Protein AF-A0A366B2A0-F1 (afdb_monomer)

Nearest PDB structures (foldseek):
  4jcl-assembly1_A  TM=4.562E-01  e=1.243E-02  Paenibacillus macerans
  4cgt-assembly1_A  TM=4.792E-01  e=1.548E-02  Niallia circulans
  4v4d-assembly1_B  TM=4.854E-01  e=1.001E-01  Pelobacter acidigallici
  8cka-assembly1_A  TM=5.494E-01  e=1.004E+00  Deinococcus radiodurans R1 = ATCC 13939 = DSM 20539
  2ahn-assembly1_A  TM=4.507E-01  e=2.417E+00  Prunus avium

Solvent-accessible surface area (backbone atoms only — not comparable to full-atom values): 5346 Å² total; per-residue (Å²): 106,71,67,60,54,51,54,50,53,55,54,21,23,34,28,40,39,34,39,29,31,59,36,97,46,53,35,32,60,32,37,36,41,48,58,60,28,51,78,46,69,68,37,47,57,71,34,71,50,77,47,71,30,39,39,86,41,81,31,38,34,35,37,38,30,25,52,86,82,41,80,47,75,50,82,76,38,86,74,43,44,64,61,62,34,45,80,49,76,41,38,44,91,46,84,64,86,90,125

Radius of gyration: 14.43 Å; Cα contacts (8 Å, |Δi|>4): 232; chains: 1; bounding box: 47×21×32 Å

Organism: NCBI:txid249351

Secondary structure (DSSP, 8-state):
-HHHHHHHHHHHTEEEEEEEE-SSS-EEEEEEESTT-EEEEEE-TT-EEEEEEE--SSEEEEEEEEETTEEEEEEEEEEE-TT---EEEEEETS-----

Mean predicted aligned error: 3.96 Å

Sequence (99 aa):
MLFYCWVTVILLNTMRINFINSTQTTLTNIKISGCGGGHIDKLESGESETVWVDITGDCSINIDYLSNGQRKEEGVAGYVTSTMGKKMKHNIGGKNEEK

Foldseek 3Di:
DVVVVVVLQQQLQKAKEKEFACDQFKKAFKWKDKAQTDTDGIDHHGGIDIDIGGAPAWIWIKIWIAGVNDIDIDGDGDIDGRSNHDYYYDHVVDDDDPD

Structure (mmCIF, N/CA/C/O backbone):
data_AF-A0A366B2A0-F1
#
_entry.id   AF-A0A366B2A0-F1
#
loop_
_atom_site.group_PDB
_atom_site.id
_atom_site.type_symbol
_atom_site.label_atom_id
_atom_site.label_alt_id
_atom_site.label_comp_id
_atom_site.label_asym_id
_atom_site.label_entity_id
_atom_site.label_seq_id
_atom_site.pdbx_PDB_ins_code
_atom_site.Cartn_x
_atom_site.Cartn_y
_atom_site.Cartn_z
_atom_site.occupancy
_atom_site.B_iso_or_equiv
_atom_site.auth_seq_id
_atom_site.auth_comp_id
_atom_site.auth_asym_id
_atom_site.auth_atom_id
_atom_site.pdbx_PDB_model_num
ATOM 1 N N . MET A 1 1 ? 28.813 -7.649 -14.425 1.00 74.62 1 MET A N 1
ATOM 2 C CA . MET A 1 1 ? 28.441 -6.235 -14.192 1.00 74.62 1 MET A CA 1
ATOM 3 C C . MET A 1 1 ? 27.077 -5.894 -14.790 1.00 74.62 1 MET A C 1
ATOM 5 O O . MET A 1 1 ? 26.222 -5.474 -14.034 1.00 74.62 1 MET A O 1
ATOM 9 N N . LEU A 1 2 ? 26.817 -6.168 -16.077 1.00 84.69 2 LEU A N 1
ATOM 10 C CA . LEU A 1 2 ? 25.519 -5.876 -16.723 1.00 84.69 2 LEU A CA 1
ATOM 11 C C . LEU A 1 2 ? 24.305 -6.528 -16.034 1.00 84.69 2 LEU A C 1
ATOM 13 O O . LEU A 1 2 ? 23.311 -5.855 -15.796 1.00 84.69 2 LEU A O 1
ATOM 17 N N . PHE A 1 3 ? 24.411 -7.801 -15.635 1.00 88.56 3 PHE A N 1
ATOM 18 C CA . PHE A 1 3 ? 23.346 -8.484 -14.887 1.00 88.56 3 PHE A CA 1
ATOM 19 C C . PHE A 1 3 ? 23.081 -7.839 -13.519 1.00 88.56 3 PHE A C 1
ATOM 21 O O . PHE A 1 3 ? 21.938 -7.602 -13.153 1.00 88.56 3 PHE A O 1
ATOM 28 N N . TYR A 1 4 ? 24.148 -7.492 -12.793 1.00 88.56 4 TYR A N 1
ATOM 29 C CA . TYR A 1 4 ? 24.045 -6.793 -11.512 1.00 88.56 4 TYR A CA 1
ATOM 30 C C . TYR A 1 4 ? 23.350 -5.435 -11.677 1.00 88.56 4 TYR A C 1
ATOM 32 O O . TYR A 1 4 ? 22.398 -5.154 -10.958 1.00 88.56 4 TYR A O 1
ATOM 40 N N . CYS A 1 5 ? 23.767 -4.644 -12.674 1.00 88.75 5 CYS A N 1
ATOM 41 C CA . CYS A 1 5 ? 23.150 -3.357 -12.990 1.00 88.75 5 CYS A CA 1
ATOM 42 C C . CYS A 1 5 ? 21.661 -3.505 -13.335 1.00 88.75 5 CYS A C 1
ATOM 44 O O . CYS A 1 5 ? 20.839 -2.720 -12.868 1.00 88.75 5 CYS A O 1
ATOM 46 N N . TRP A 1 6 ? 21.294 -4.534 -14.101 1.00 89.94 6 TRP A N 1
ATOM 47 C CA . TRP A 1 6 ? 19.898 -4.784 -14.448 1.00 89.94 6 TRP A CA 1
ATOM 48 C C . TRP A 1 6 ? 19.052 -5.140 -13.219 1.00 89.94 6 TRP A C 1
ATOM 50 O O . TRP A 1 6 ? 18.006 -4.530 -13.001 1.00 89.94 6 TRP A O 1
ATOM 60 N N . VAL A 1 7 ? 19.534 -6.046 -12.364 1.00 89.38 7 VAL A N 1
ATOM 61 C CA . VAL A 1 7 ? 18.844 -6.408 -11.115 1.00 89.38 7 VAL A CA 1
ATOM 62 C C . VAL A 1 7 ? 18.688 -5.194 -10.200 1.00 89.38 7 VAL A C 1
ATOM 64 O O . VAL A 1 7 ? 17.616 -4.990 -9.635 1.00 89.38 7 VAL A O 1
ATOM 67 N N . THR A 1 8 ? 19.712 -4.342 -10.086 1.00 89.56 8 THR A N 1
ATOM 68 C CA . THR A 1 8 ? 19.595 -3.110 -9.294 1.00 89.56 8 THR A CA 1
ATOM 69 C 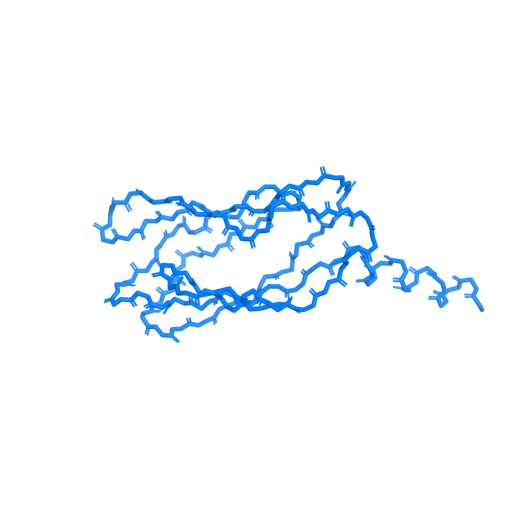C . THR A 1 8 ? 18.556 -2.149 -9.858 1.00 89.56 8 THR A C 1
ATOM 71 O O . THR A 1 8 ? 17.809 -1.574 -9.079 1.00 89.56 8 THR A O 1
ATOM 74 N N . VAL A 1 9 ? 18.446 -2.006 -11.182 1.00 89.44 9 VAL A N 1
ATOM 75 C CA . VAL A 1 9 ? 17.414 -1.152 -11.794 1.00 89.44 9 VAL A CA 1
ATOM 76 C C . VAL A 1 9 ? 16.012 -1.674 -11.480 1.00 89.44 9 VAL A C 1
ATOM 78 O O . VAL A 1 9 ? 15.140 -0.877 -11.151 1.00 89.44 9 VAL A O 1
ATOM 81 N N . ILE A 1 10 ? 15.801 -2.995 -11.510 1.00 88.31 10 ILE A N 1
ATOM 82 C CA . ILE A 1 10 ? 14.516 -3.597 -11.122 1.00 88.31 10 ILE A CA 1
ATOM 83 C C . ILE A 1 10 ? 14.199 -3.261 -9.660 1.00 88.31 10 ILE A C 1
ATOM 85 O O . ILE A 1 10 ? 13.135 -2.727 -9.373 1.00 88.31 10 ILE A O 1
ATOM 89 N N . LEU A 1 11 ? 15.143 -3.488 -8.741 1.00 89.62 11 LEU A N 1
ATOM 90 C CA . LEU A 1 11 ? 14.938 -3.207 -7.315 1.00 89.62 11 LEU A CA 1
ATOM 91 C C . LEU A 1 11 ? 14.672 -1.723 -7.027 1.00 89.62 11 LEU A C 1
ATOM 93 O O . LEU A 1 11 ? 13.857 -1.403 -6.167 1.00 89.62 11 LEU A O 1
ATOM 97 N N . LEU A 1 12 ? 15.353 -0.821 -7.735 1.00 92.25 12 LEU A N 1
ATOM 98 C CA . LEU A 1 12 ? 15.186 0.625 -7.584 1.00 92.25 12 LEU A CA 1
ATOM 99 C C . LEU A 1 12 ? 13.869 1.134 -8.188 1.00 92.25 12 LEU A C 1
ATOM 101 O O . LEU A 1 12 ? 13.426 2.220 -7.828 1.00 92.25 12 LEU A O 1
ATOM 105 N N . ASN A 1 13 ? 13.223 0.371 -9.068 1.00 94.06 13 ASN A N 1
ATOM 106 C CA . ASN A 1 13 ? 11.921 0.707 -9.645 1.00 94.06 13 ASN A CA 1
ATOM 107 C C . ASN A 1 13 ? 10.751 0.005 -8.947 1.00 94.06 13 ASN A C 1
ATOM 109 O O . ASN A 1 13 ? 9.633 0.071 -9.444 1.00 94.06 13 ASN A O 1
ATOM 113 N N . THR A 1 14 ? 10.964 -0.618 -7.786 1.00 93.38 14 THR A N 1
ATOM 114 C CA . THR A 1 14 ? 9.879 -1.215 -7.000 1.00 93.38 14 THR A CA 1
ATOM 115 C C . THR A 1 14 ? 9.874 -0.641 -5.586 1.00 93.38 14 THR A C 1
ATOM 117 O O . THR A 1 14 ? 10.875 -0.645 -4.867 1.00 93.38 14 THR A O 1
ATOM 120 N N . MET A 1 15 ? 8.719 -0.145 -5.156 1.00 94.19 15 MET A N 1
ATOM 121 C CA . MET A 1 15 ? 8.479 0.345 -3.806 1.00 94.19 15 MET A CA 1
ATOM 122 C C . MET A 1 15 ? 7.806 -0.744 -2.970 1.00 94.19 15 MET A C 1
ATOM 124 O O . MET A 1 15 ? 6.892 -1.416 -3.433 1.00 94.19 15 MET A O 1
ATOM 128 N N . ARG A 1 16 ? 8.239 -0.921 -1.720 1.00 95.25 16 ARG A N 1
ATOM 129 C CA . ARG A 1 16 ? 7.636 -1.879 -0.785 1.00 95.25 16 ARG A CA 1
ATOM 130 C C . ARG A 1 16 ? 6.985 -1.130 0.365 1.00 95.25 16 ARG A C 1
ATOM 132 O O . ARG A 1 16 ? 7.688 -0.618 1.242 1.00 95.25 16 ARG A O 1
ATOM 139 N N . ILE A 1 17 ? 5.662 -1.095 0.376 1.00 96.19 17 ILE A N 1
ATOM 140 C CA . ILE A 1 17 ? 4.871 -0.319 1.328 1.00 96.19 17 ILE A CA 1
ATOM 141 C C . ILE A 1 17 ? 4.196 -1.282 2.297 1.00 96.19 17 ILE A C 1
ATOM 143 O O . ILE A 1 17 ? 3.445 -2.157 1.880 1.00 96.19 17 ILE A O 1
ATOM 147 N N . ASN A 1 18 ? 4.478 -1.134 3.589 1.00 97.50 18 ASN A N 1
ATOM 148 C CA . ASN A 1 18 ? 3.759 -1.845 4.640 1.00 97.50 18 ASN A CA 1
ATOM 149 C C . ASN A 1 18 ? 2.629 -0.962 5.168 1.00 97.50 18 ASN A C 1
ATOM 151 O O . ASN A 1 18 ? 2.883 -0.027 5.935 1.00 97.50 18 ASN A O 1
ATOM 155 N N . PHE A 1 19 ? 1.411 -1.261 4.742 1.00 97.62 19 PHE A N 1
ATOM 156 C CA . PHE A 1 19 ? 0.196 -0.597 5.183 1.00 97.62 19 PHE A CA 1
ATOM 157 C C . PHE A 1 19 ? -0.221 -1.148 6.537 1.00 97.62 19 PHE A C 1
ATOM 159 O O . PHE A 1 19 ? -0.297 -2.358 6.704 1.00 97.62 19 PHE A O 1
ATOM 166 N N . ILE A 1 20 ? -0.468 -0.274 7.506 1.00 97.81 20 ILE A N 1
ATOM 167 C CA . ILE A 1 20 ? -0.876 -0.631 8.865 1.00 97.81 20 ILE A CA 1
ATOM 168 C C . ILE A 1 20 ? -2.213 0.044 9.124 1.00 97.81 20 ILE A C 1
ATOM 170 O O . ILE A 1 20 ? -2.309 1.271 9.050 1.00 97.81 20 ILE A O 1
ATOM 174 N N . ASN A 1 21 ? -3.244 -0.725 9.454 1.00 97.75 21 ASN A N 1
ATOM 175 C CA . ASN A 1 21 ? -4.519 -0.145 9.846 1.00 97.75 21 ASN A CA 1
ATOM 176 C C . ASN A 1 21 ? -4.408 0.438 11.258 1.00 97.75 21 ASN A C 1
ATOM 178 O O . ASN A 1 21 ? -4.478 -0.281 12.252 1.00 97.75 21 ASN A O 1
ATOM 182 N N . SER A 1 22 ? -4.238 1.757 11.337 1.00 96.62 22 SER A N 1
ATOM 183 C CA . SER A 1 22 ? -4.143 2.487 12.607 1.00 96.62 22 SER A CA 1
ATOM 184 C C . SER A 1 22 ? -5.500 2.982 13.111 1.00 96.62 22 SER A C 1
ATOM 186 O O . SER A 1 22 ? -5.575 3.680 14.122 1.00 96.62 22 SER A O 1
ATOM 188 N N . THR A 1 23 ? -6.583 2.641 12.411 1.00 95.25 23 THR A N 1
ATOM 189 C CA . THR A 1 23 ? -7.947 2.958 12.831 1.00 95.25 23 THR A CA 1
ATOM 190 C C . THR A 1 23 ? -8.475 1.896 13.793 1.00 95.25 23 THR A C 1
ATOM 192 O O . THR A 1 23 ? -7.988 0.772 13.821 1.00 95.25 23 THR A O 1
ATOM 195 N N . GLN A 1 24 ? -9.529 2.225 14.541 1.00 95.12 24 GLN A N 1
ATOM 196 C CA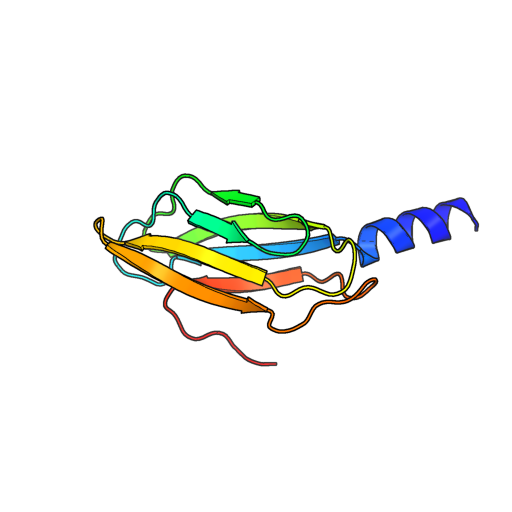 . GLN A 1 24 ? -10.238 1.262 15.399 1.00 95.12 24 GLN A CA 1
ATOM 197 C C . GLN A 1 24 ? -11.283 0.429 14.630 1.00 95.12 24 GLN A C 1
ATOM 199 O O . GLN A 1 24 ? -12.135 -0.217 15.234 1.00 95.12 24 GLN A O 1
ATOM 204 N N . THR A 1 25 ? -11.280 0.488 13.295 1.00 95.44 25 THR A N 1
ATOM 205 C CA . THR A 1 25 ? -12.303 -0.127 12.437 1.00 95.44 25 THR A CA 1
ATOM 206 C C . THR A 1 25 ? -11.666 -1.089 11.455 1.00 95.44 25 THR A C 1
ATOM 208 O O . THR A 1 25 ? -10.541 -0.866 11.015 1.00 95.44 25 THR A O 1
ATOM 211 N N . THR A 1 26 ? -12.389 -2.131 11.056 1.00 97.19 26 THR A N 1
ATOM 212 C CA . THR A 1 26 ? -11.966 -2.956 9.925 1.00 97.19 26 THR A CA 1
ATOM 213 C C . THR A 1 26 ? -12.042 -2.139 8.641 1.00 97.19 26 THR A C 1
ATOM 215 O O . THR A 1 26 ? -13.083 -1.555 8.322 1.00 97.19 26 THR A O 1
ATOM 218 N N . LEU A 1 27 ? -10.938 -2.121 7.903 1.00 98.19 27 LEU A N 1
ATOM 219 C CA . LEU A 1 27 ? -10.866 -1.535 6.577 1.00 98.19 27 LEU A CA 1
ATOM 220 C C . LEU A 1 27 ? -11.098 -2.628 5.541 1.00 98.19 27 LEU A C 1
ATOM 222 O O . LEU A 1 27 ? -10.617 -3.749 5.697 1.00 98.19 27 LEU A O 1
ATOM 226 N N . THR A 1 28 ? -11.850 -2.312 4.494 1.00 98.12 28 THR A N 1
ATOM 227 C CA . THR A 1 28 ? -12.139 -3.246 3.398 1.00 98.12 28 THR A CA 1
ATOM 228 C C . THR A 1 28 ? -12.008 -2.558 2.053 1.00 98.12 28 THR A C 1
ATOM 230 O O . THR A 1 28 ? -12.120 -1.331 1.966 1.00 98.12 28 THR A O 1
ATOM 233 N N . ASN A 1 29 ? -11.799 -3.360 1.010 1.00 97.25 29 ASN A N 1
ATOM 234 C CA . ASN A 1 29 ? -11.698 -2.912 -0.374 1.00 97.25 29 ASN A CA 1
ATOM 235 C C . ASN A 1 29 ? -10.682 -1.765 -0.535 1.00 97.25 29 ASN A C 1
ATOM 237 O O . ASN A 1 29 ? -11.007 -0.695 -1.051 1.00 97.25 29 ASN A O 1
ATOM 241 N N . ILE A 1 30 ? -9.468 -1.967 -0.020 1.00 98.12 30 ILE A N 1
ATOM 242 C CA . ILE A 1 30 ? -8.415 -0.954 -0.044 1.00 98.12 30 ILE A CA 1
ATOM 243 C C . ILE A 1 30 ? -7.769 -1.013 -1.423 1.00 98.12 30 ILE A C 1
ATOM 245 O O . ILE A 1 30 ? -7.061 -1.958 -1.777 1.00 98.12 30 ILE A O 1
ATOM 249 N N . LYS A 1 31 ? -8.058 -0.015 -2.245 1.00 97.75 31 LYS A N 1
ATOM 250 C CA . LYS A 1 31 ? -7.525 0.116 -3.592 1.00 97.75 31 LYS A CA 1
ATOM 251 C C . LYS A 1 31 ? -6.357 1.083 -3.570 1.00 97.75 31 LYS A C 1
ATOM 253 O O . LYS A 1 31 ? -6.521 2.242 -3.208 1.00 97.75 31 LYS A O 1
ATOM 258 N N . ILE A 1 32 ? -5.201 0.608 -4.010 1.00 97.00 32 ILE A N 1
ATOM 259 C CA . ILE A 1 32 ? -4.007 1.427 -4.189 1.00 97.00 32 ILE A CA 1
ATOM 260 C C . ILE A 1 32 ? -4.024 1.933 -5.627 1.00 97.00 32 ILE A C 1
ATOM 262 O O . ILE A 1 32 ? -4.126 1.150 -6.577 1.00 97.00 32 ILE A O 1
ATOM 266 N N . SER A 1 33 ? -3.973 3.249 -5.788 1.00 94.69 33 SER A N 1
ATOM 267 C CA . SER A 1 33 ? -4.002 3.921 -7.081 1.00 94.69 33 SER A CA 1
ATOM 268 C C . SER A 1 33 ? -2.734 4.738 -7.303 1.00 94.69 33 SER A C 1
ATOM 270 O O . SER A 1 33 ? -2.107 5.225 -6.360 1.00 94.69 33 SER A O 1
ATOM 272 N N . GLY A 1 34 ? -2.364 4.870 -8.577 1.00 89.44 34 GLY A N 1
ATOM 273 C CA . GLY A 1 34 ? -1.110 5.485 -8.985 1.00 89.44 34 GLY A CA 1
ATOM 274 C C . GLY A 1 34 ? 0.071 4.510 -8.966 1.00 89.44 34 GLY A C 1
ATOM 275 O O . GLY A 1 34 ? 0.074 3.502 -8.254 1.00 89.44 34 GLY A O 1
ATOM 276 N N . CYS A 1 35 ? 1.052 4.784 -9.831 1.00 89.75 35 CYS A N 1
ATOM 277 C CA . CYS A 1 35 ? 2.129 3.851 -10.166 1.00 89.75 35 CYS A CA 1
ATOM 278 C C . CYS A 1 35 ? 1.553 2.463 -10.558 1.00 89.75 35 CYS A C 1
ATOM 280 O O . CYS A 1 35 ? 0.508 2.400 -11.209 1.00 89.75 35 CYS A O 1
ATOM 282 N N . GLY A 1 36 ? 2.187 1.354 -10.164 1.00 87.19 36 GLY A N 1
ATOM 283 C CA . GLY A 1 36 ? 1.701 -0.013 -10.408 1.00 87.19 36 GLY A CA 1
ATOM 284 C C . GLY A 1 36 ? 0.389 -0.394 -9.700 1.00 87.19 36 GLY A C 1
ATOM 285 O O . GLY A 1 36 ? -0.169 -1.449 -9.996 1.00 87.19 36 GLY A O 1
ATOM 286 N N . GLY A 1 37 ? -0.132 0.454 -8.804 1.00 90.00 37 GLY A N 1
ATOM 287 C CA . GLY A 1 37 ? -1.373 0.207 -8.069 1.00 90.00 37 GLY A CA 1
ATOM 288 C C . GLY A 1 37 ? -1.304 -1.006 -7.134 1.00 90.00 37 GLY A C 1
ATOM 289 O O . GLY A 1 37 ? -0.235 -1.409 -6.680 1.00 90.00 37 GLY A O 1
ATOM 290 N N . GLY A 1 38 ? -2.469 -1.566 -6.808 1.00 93.56 38 GLY A N 1
ATOM 291 C CA . GLY A 1 38 ? -2.590 -2.753 -5.963 1.00 93.56 38 GLY A CA 1
ATOM 292 C C . GLY A 1 38 ? -3.943 -2.845 -5.266 1.00 93.56 38 GLY A C 1
ATOM 293 O O . GLY A 1 38 ? -4.775 -1.936 -5.351 1.00 93.56 38 GLY A O 1
ATOM 294 N N . HIS A 1 39 ? -4.163 -3.952 -4.564 1.00 96.50 39 HIS A N 1
ATOM 295 C CA . HIS A 1 39 ? -5.385 -4.178 -3.807 1.00 96.50 39 HIS A CA 1
ATOM 296 C C . HIS A 1 39 ? -5.107 -4.948 -2.520 1.00 96.50 39 HIS A C 1
ATOM 298 O O . HIS A 1 39 ? -4.301 -5.874 -2.532 1.00 96.50 39 HIS A O 1
ATOM 304 N N . ILE A 1 40 ? -5.794 -4.563 -1.445 1.00 97.44 40 ILE A N 1
ATOM 305 C CA . ILE A 1 40 ? -5.878 -5.311 -0.192 1.00 97.44 40 ILE A CA 1
ATOM 306 C C . ILE A 1 40 ? -7.364 -5.488 0.139 1.00 97.44 40 ILE A C 1
ATOM 308 O O . ILE A 1 40 ? -8.103 -4.505 0.263 1.00 97.44 40 ILE A O 1
ATOM 312 N N . ASP A 1 41 ? -7.803 -6.736 0.295 1.00 97.31 41 ASP A N 1
ATOM 313 C CA . ASP A 1 41 ? -9.221 -7.056 0.494 1.00 97.31 41 ASP A CA 1
ATOM 314 C C . ASP A 1 41 ? -9.740 -6.533 1.841 1.00 97.31 41 ASP A C 1
ATOM 316 O O . ASP A 1 41 ? -10.819 -5.931 1.923 1.00 97.31 41 ASP A O 1
ATOM 320 N N . LYS A 1 42 ? -8.974 -6.768 2.911 1.00 97.25 42 LYS A N 1
ATOM 321 C CA . LYS A 1 42 ? -9.366 -6.478 4.292 1.00 97.25 42 LYS A CA 1
ATOM 322 C C . LYS A 1 42 ? -8.140 -6.282 5.180 1.00 97.25 42 LYS A C 1
ATOM 324 O O . LYS A 1 42 ? -7.165 -7.006 5.054 1.00 97.25 42 LYS A O 1
ATOM 329 N N . LEU A 1 43 ? -8.248 -5.354 6.124 1.00 97.62 43 LEU A N 1
ATOM 330 C CA . LEU A 1 43 ? -7.283 -5.134 7.200 1.00 97.62 43 LEU A CA 1
ATOM 331 C C . LEU A 1 43 ? -8.037 -4.898 8.516 1.00 97.62 43 LEU A C 1
ATOM 333 O O . LEU A 1 43 ? -8.808 -3.938 8.632 1.00 97.62 43 LEU A O 1
ATOM 337 N N . GLU A 1 44 ? -7.845 -5.749 9.523 1.00 97.69 44 GLU A N 1
ATOM 338 C CA . GLU A 1 44 ? -8.394 -5.523 10.865 1.00 97.69 44 GLU A CA 1
ATOM 339 C C . GLU A 1 44 ? -7.615 -4.445 11.626 1.00 97.69 44 GLU A C 1
ATOM 341 O O . GLU A 1 44 ? -6.547 -4.000 11.209 1.00 97.69 44 GLU A O 1
ATOM 346 N N . SER A 1 45 ? -8.192 -3.951 12.722 1.00 97.00 45 SER A N 1
ATOM 347 C CA . SER A 1 45 ? -7.572 -2.907 13.545 1.00 97.00 45 SER A CA 1
ATOM 348 C C . SER A 1 45 ? -6.212 -3.380 14.069 1.00 97.00 45 SER A C 1
ATOM 350 O O . SER A 1 45 ? -6.142 -4.368 14.794 1.00 97.00 45 SER A O 1
ATOM 352 N N . GLY A 1 46 ? -5.141 -2.653 13.744 1.00 96.19 46 GLY A N 1
ATOM 353 C CA . GLY A 1 46 ? -3.766 -2.985 14.127 1.00 96.19 46 GLY A CA 1
ATOM 354 C C . GLY A 1 46 ? -3.059 -3.994 13.217 1.00 96.19 46 GLY A C 1
ATOM 355 O O . GLY A 1 46 ? -1.855 -4.200 13.380 1.00 96.19 46 GLY A O 1
ATOM 356 N N . GLU A 1 47 ? -3.755 -4.599 12.252 1.00 97.88 47 GLU A N 1
ATOM 357 C CA . GLU A 1 47 ? -3.121 -5.472 11.265 1.00 97.88 47 GLU A CA 1
ATOM 358 C C . GLU A 1 47 ? -2.308 -4.674 10.244 1.00 97.88 47 GLU A C 1
ATOM 360 O O . GLU A 1 47 ? -2.479 -3.461 10.065 1.00 97.88 47 GLU A O 1
ATOM 365 N N . SER A 1 48 ? -1.403 -5.375 9.560 1.00 97.38 48 SER A N 1
ATOM 366 C CA . SER A 1 48 ? -0.605 -4.789 8.495 1.00 97.38 48 SER A CA 1
ATOM 367 C C . SER A 1 48 ? -0.398 -5.735 7.328 1.00 97.38 48 SER A C 1
ATOM 369 O O . SER A 1 48 ? -0.171 -6.925 7.539 1.00 97.38 48 SER A O 1
ATOM 371 N N . GLU A 1 49 ? -0.354 -5.181 6.123 1.00 98.12 49 GLU A N 1
ATOM 372 C CA . GLU A 1 49 ? -0.067 -5.916 4.899 1.00 98.12 49 GLU A CA 1
ATOM 373 C C . GLU A 1 49 ? 0.977 -5.182 4.057 1.00 98.12 49 GLU A C 1
ATOM 375 O O . GLU A 1 49 ? 0.998 -3.951 3.964 1.00 98.12 49 GLU A O 1
ATOM 380 N N . THR A 1 50 ? 1.882 -5.948 3.450 1.00 97.31 50 THR A N 1
ATOM 381 C CA . THR A 1 50 ? 2.928 -5.406 2.585 1.00 97.31 50 THR A CA 1
ATOM 382 C C . THR A 1 50 ? 2.543 -5.560 1.123 1.00 97.31 50 THR A C 1
ATOM 384 O O . THR A 1 50 ? 2.390 -6.677 0.637 1.00 97.31 50 THR A O 1
ATOM 387 N N . VAL A 1 51 ? 2.516 -4.440 0.405 1.00 96.62 51 VAL A N 1
ATOM 388 C CA . VAL A 1 51 ? 2.287 -4.393 -1.041 1.00 96.62 51 VAL A CA 1
ATOM 389 C C . VAL A 1 51 ? 3.536 -3.882 -1.750 1.00 96.62 51 VAL A C 1
ATOM 391 O O . VAL A 1 51 ? 4.261 -3.013 -1.251 1.00 96.62 51 VAL A O 1
ATOM 394 N N . TRP A 1 52 ? 3.794 -4.451 -2.921 1.00 9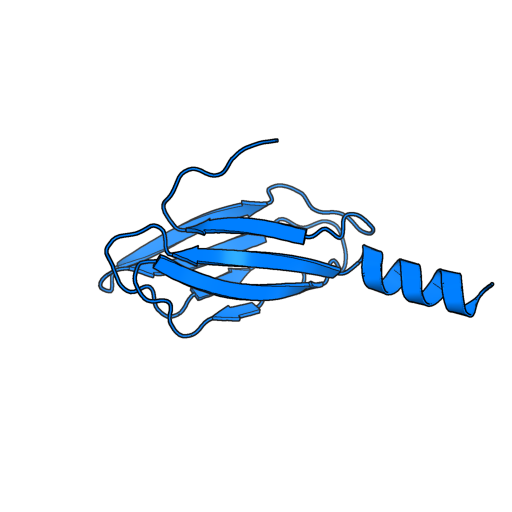5.25 52 TRP A N 1
ATOM 395 C CA . TRP A 1 52 ? 4.854 -4.028 -3.824 1.00 95.25 52 TRP A CA 1
ATOM 396 C C . TRP A 1 52 ? 4.229 -3.212 -4.949 1.00 95.25 52 TRP A C 1
ATOM 398 O O . TRP A 1 52 ? 3.300 -3.678 -5.601 1.00 95.25 52 TRP A O 1
ATOM 408 N N . VAL A 1 53 ? 4.723 -1.996 -5.144 1.00 94.25 53 VAL A N 1
ATOM 409 C CA . VAL A 1 53 ? 4.226 -1.057 -6.148 1.00 94.25 53 VAL A CA 1
ATOM 410 C C . VAL A 1 53 ? 5.356 -0.758 -7.117 1.00 94.25 53 VAL A C 1
ATOM 412 O O . VAL A 1 53 ? 6.403 -0.247 -6.715 1.00 94.25 53 VAL A O 1
ATOM 415 N N . ASP A 1 54 ? 5.148 -1.062 -8.392 1.00 94.19 54 ASP A N 1
ATOM 416 C CA . ASP A 1 54 ? 6.121 -0.750 -9.435 1.00 94.19 54 ASP A CA 1
ATOM 417 C C . ASP A 1 54 ? 6.068 0.731 -9.812 1.00 94.19 54 ASP A C 1
ATOM 419 O O . ASP A 1 54 ? 4.998 1.316 -9.977 1.00 94.19 54 ASP A O 1
ATOM 423 N N . ILE A 1 55 ? 7.238 1.339 -9.969 1.00 93.00 55 ILE A N 1
ATOM 424 C CA . ILE A 1 55 ? 7.417 2.725 -10.384 1.00 93.00 55 ILE A CA 1
ATOM 425 C C . ILE A 1 55 ? 7.686 2.722 -11.887 1.00 93.00 55 ILE A C 1
ATOM 427 O O . ILE A 1 55 ? 8.816 2.547 -12.339 1.00 93.00 55 ILE A O 1
ATOM 431 N N . THR A 1 56 ? 6.629 2.895 -12.674 1.00 88.25 56 THR A N 1
ATOM 432 C CA . THR A 1 56 ? 6.706 2.887 -14.1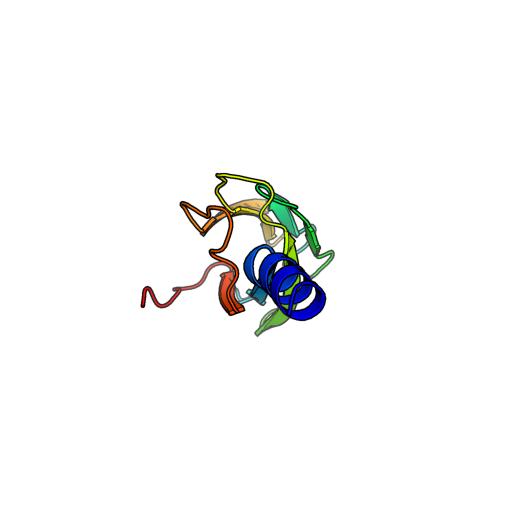44 1.00 88.25 56 THR A CA 1
ATOM 433 C C . THR A 1 56 ? 7.015 4.263 -14.746 1.00 88.25 56 THR A C 1
ATOM 435 O O . THR A 1 56 ? 7.151 4.381 -15.960 1.00 88.25 56 THR A O 1
ATOM 438 N N . GLY A 1 57 ? 7.092 5.307 -13.917 1.00 90.81 57 GLY A N 1
ATOM 439 C CA . GLY A 1 57 ? 7.276 6.702 -14.311 1.00 90.81 57 GLY A CA 1
ATOM 440 C C . GLY A 1 57 ? 6.990 7.641 -13.139 1.00 90.81 57 GLY A C 1
ATOM 441 O O . GLY A 1 57 ? 6.960 7.195 -11.992 1.00 90.81 57 GLY A O 1
ATOM 442 N N . ASP A 1 58 ? 6.764 8.918 -13.435 1.00 95.00 58 ASP A N 1
ATOM 443 C CA . ASP A 1 58 ? 6.385 9.908 -12.426 1.00 95.00 58 ASP A CA 1
ATOM 444 C C . ASP A 1 58 ? 4.918 9.717 -12.025 1.00 95.00 58 ASP A C 1
ATOM 446 O O . ASP A 1 58 ? 4.010 9.790 -12.858 1.00 95.00 58 ASP A O 1
ATOM 450 N N . CYS A 1 59 ? 4.677 9.449 -10.746 1.00 94.25 59 CYS A N 1
ATOM 451 C CA . CYS A 1 59 ? 3.349 9.176 -10.211 1.00 94.25 59 CYS A CA 1
ATOM 452 C C . CYS A 1 59 ? 3.237 9.579 -8.737 1.00 94.25 59 CYS A C 1
ATOM 454 O O . CYS A 1 59 ? 4.229 9.722 -8.024 1.00 94.25 59 CYS A O 1
ATOM 456 N N . SER A 1 60 ? 2.003 9.745 -8.270 1.00 94.94 60 SER A N 1
ATOM 457 C CA . SER A 1 60 ? 1.660 9.728 -6.848 1.00 94.94 60 SER A CA 1
ATOM 458 C C . SER A 1 60 ? 1.100 8.355 -6.474 1.00 94.94 60 SER A C 1
ATOM 460 O O . SER A 1 60 ? 0.741 7.572 -7.353 1.00 94.94 60 SER A O 1
ATOM 462 N N . ILE A 1 61 ? 1.038 8.053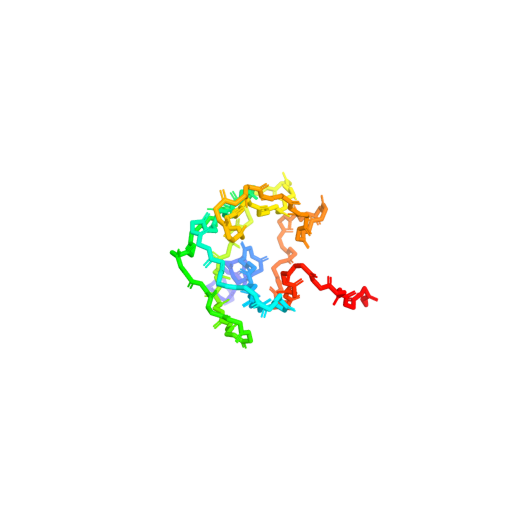 -5.179 1.00 95.88 61 ILE A N 1
ATOM 463 C CA . ILE A 1 61 ? 0.393 6.852 -4.643 1.00 95.88 61 ILE A CA 1
ATOM 464 C C . ILE A 1 61 ? -0.680 7.309 -3.664 1.00 95.88 61 ILE A C 1
ATOM 466 O O . ILE A 1 61 ? -0.375 7.998 -2.687 1.00 95.88 61 ILE A O 1
ATOM 470 N N . ASN A 1 62 ? -1.918 6.898 -3.911 1.00 96.88 62 ASN A N 1
ATOM 471 C CA . ASN A 1 62 ? -3.065 7.157 -3.046 1.00 96.88 62 ASN A CA 1
ATOM 472 C C . ASN A 1 62 ? -3.772 5.843 -2.720 1.00 96.88 62 ASN A C 1
ATOM 474 O O . ASN A 1 62 ? -3.602 4.841 -3.422 1.00 96.88 62 ASN A O 1
ATOM 478 N N . ILE A 1 63 ? -4.583 5.854 -1.667 1.00 97.62 63 ILE A N 1
ATOM 479 C CA . ILE A 1 63 ? -5.481 4.745 -1.363 1.00 97.62 63 ILE A CA 1
ATOM 480 C C . ILE A 1 63 ? -6.919 5.221 -1.207 1.00 97.62 63 ILE A C 1
ATOM 482 O O . ILE A 1 63 ? -7.191 6.249 -0.592 1.00 97.62 63 ILE A O 1
ATOM 486 N N . ASP A 1 64 ? -7.830 4.408 -1.722 1.00 97.88 64 ASP A N 1
ATOM 487 C CA . ASP A 1 64 ? -9.263 4.461 -1.461 1.00 97.88 64 ASP A CA 1
ATOM 488 C C . ASP A 1 64 ? -9.647 3.245 -0.622 1.00 97.88 64 ASP A C 1
ATOM 490 O O . ASP A 1 64 ? -9.217 2.136 -0.931 1.00 97.88 64 ASP A O 1
ATOM 494 N N . TYR A 1 65 ? -10.481 3.404 0.400 1.00 97.94 65 TYR A N 1
ATOM 495 C CA . TYR A 1 65 ? -10.920 2.275 1.226 1.00 97.94 65 TYR A CA 1
ATOM 496 C C .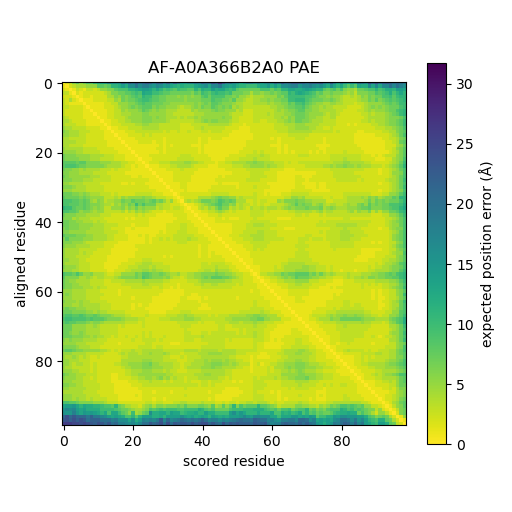 TYR A 1 65 ? -12.287 2.504 1.863 1.00 97.94 65 TYR A C 1
ATOM 498 O O . TYR A 1 65 ? -12.781 3.630 1.943 1.00 97.94 65 TYR A O 1
ATOM 506 N N . LEU A 1 66 ? -12.903 1.425 2.348 1.00 97.69 66 LEU A N 1
ATOM 507 C CA . LEU A 1 66 ? -14.127 1.467 3.142 1.00 97.69 66 LEU A CA 1
ATOM 508 C C . LEU A 1 66 ? -13.801 1.286 4.627 1.00 97.69 66 LEU A C 1
ATOM 510 O O . LEU A 1 66 ? -13.255 0.260 5.028 1.00 97.69 66 LEU A O 1
ATOM 514 N N . SER A 1 67 ? -14.192 2.257 5.450 1.00 96.44 67 SER A N 1
ATOM 515 C CA . SER A 1 67 ? -14.142 2.206 6.917 1.00 96.44 67 SER A CA 1
ATOM 516 C C . SER A 1 67 ? -15.579 2.243 7.433 1.00 96.44 67 SER A C 1
ATOM 518 O O . SER A 1 67 ? -16.291 3.220 7.202 1.00 96.44 67 SER A O 1
ATOM 520 N N . ASN A 1 68 ? -16.043 1.155 8.059 1.00 92.88 68 ASN A N 1
ATOM 521 C CA . ASN A 1 68 ? -17.451 0.978 8.457 1.00 92.88 68 ASN A CA 1
ATOM 522 C C . ASN A 1 68 ? -18.454 1.263 7.315 1.00 92.88 68 ASN A C 1
ATOM 524 O O . ASN A 1 68 ? -19.488 1.897 7.517 1.00 92.88 68 ASN A O 1
ATOM 528 N N . GLY A 1 69 ? -18.122 0.843 6.090 1.00 92.19 69 GLY A N 1
ATOM 529 C CA . GLY A 1 69 ? -18.949 1.062 4.896 1.00 92.19 69 GLY A CA 1
ATOM 530 C C . GLY A 1 69 ? -18.884 2.474 4.301 1.00 92.19 69 GLY A C 1
ATOM 531 O O . GLY A 1 69 ? -19.439 2.700 3.230 1.00 92.19 69 GLY A O 1
ATOM 532 N N . GLN A 1 70 ? -18.182 3.418 4.936 1.00 96.00 70 GLN A N 1
ATOM 533 C CA . GLN A 1 70 ? -17.950 4.752 4.386 1.00 96.00 70 GLN A CA 1
ATOM 534 C C . GLN A 1 70 ? -16.651 4.785 3.587 1.00 96.00 70 GLN A C 1
ATOM 536 O O . GLN A 1 70 ? -15.598 4.383 4.088 1.00 96.00 70 GLN A O 1
ATOM 541 N N . ARG A 1 71 ? -16.722 5.296 2.356 1.00 97.00 71 ARG A N 1
ATOM 542 C CA . ARG A 1 71 ? -15.541 5.484 1.513 1.00 97.00 71 ARG A CA 1
ATOM 543 C C . ARG A 1 71 ? -14.690 6.638 2.029 1.00 97.00 71 ARG A C 1
ATOM 545 O O . ARG A 1 71 ? -15.211 7.714 2.317 1.00 97.00 71 ARG A O 1
ATOM 552 N N . LYS A 1 72 ? -13.387 6.401 2.116 1.00 96.88 72 LYS A N 1
ATOM 553 C CA . LYS A 1 72 ? -12.355 7.376 2.462 1.00 96.88 72 LYS A CA 1
ATOM 554 C C . LYS A 1 72 ? -11.216 7.292 1.455 1.00 96.88 72 LYS A C 1
ATOM 556 O O . LYS A 1 72 ? -11.007 6.244 0.846 1.00 96.88 72 LYS A O 1
ATOM 561 N N . GLU A 1 73 ? -10.505 8.399 1.319 1.00 96.38 73 GLU A N 1
ATOM 562 C CA . GLU A 1 73 ? -9.340 8.541 0.455 1.00 96.38 73 GLU A CA 1
ATOM 563 C C . GLU A 1 73 ? -8.219 9.216 1.250 1.00 96.38 73 GLU A C 1
ATOM 565 O O . GLU A 1 73 ? -8.479 10.120 2.050 1.00 96.38 73 GLU A O 1
ATOM 570 N N . GLU A 1 74 ? -6.982 8.772 1.053 1.00 95.75 74 GLU A N 1
ATOM 571 C CA . GLU A 1 74 ? -5.799 9.422 1.618 1.00 95.75 74 GLU A CA 1
ATOM 572 C C . GLU A 1 74 ? -4.566 9.241 0.723 1.00 95.75 74 GLU A C 1
ATOM 574 O O . GLU A 1 74 ? -4.423 8.249 -0.000 1.00 95.75 74 GLU A O 1
ATOM 579 N N . GLY A 1 75 ? -3.653 10.211 0.796 1.00 95.50 75 GLY A N 1
ATOM 580 C CA . GLY A 1 75 ? -2.375 10.162 0.093 1.00 95.50 75 GLY A CA 1
ATOM 581 C C . GLY A 1 75 ? -1.333 9.335 0.844 1.00 95.50 75 GLY A C 1
ATOM 582 O O . GLY A 1 75 ? -1.171 9.479 2.056 1.00 95.50 75 GLY A O 1
ATOM 583 N N . VAL A 1 76 ? -0.599 8.496 0.110 1.00 95.25 76 VAL A N 1
ATOM 584 C CA . VAL A 1 76 ? 0.508 7.668 0.625 1.00 95.25 76 VAL A CA 1
ATOM 585 C C . VAL A 1 76 ? 1.858 8.277 0.256 1.00 95.25 76 VAL A C 1
ATOM 587 O O . VAL A 1 76 ? 2.749 8.390 1.095 1.00 95.25 76 VAL A O 1
ATOM 590 N N . ALA A 1 77 ? 2.017 8.690 -1.004 1.00 94.38 77 ALA A N 1
ATOM 591 C CA . ALA A 1 77 ? 3.212 9.363 -1.500 1.00 94.38 77 ALA A CA 1
ATOM 592 C C . ALA A 1 77 ? 2.837 10.401 -2.565 1.00 94.38 77 ALA A C 1
ATOM 594 O O . ALA A 1 77 ? 2.187 10.075 -3.555 1.00 94.38 77 ALA A O 1
ATOM 595 N N . GLY A 1 78 ? 3.267 11.651 -2.376 1.00 92.81 78 GLY A N 1
ATOM 596 C CA . GLY A 1 78 ? 2.905 12.752 -3.277 1.00 92.81 78 GLY A CA 1
ATOM 597 C C . GLY A 1 78 ? 3.633 12.732 -4.623 1.00 92.81 78 GLY A C 1
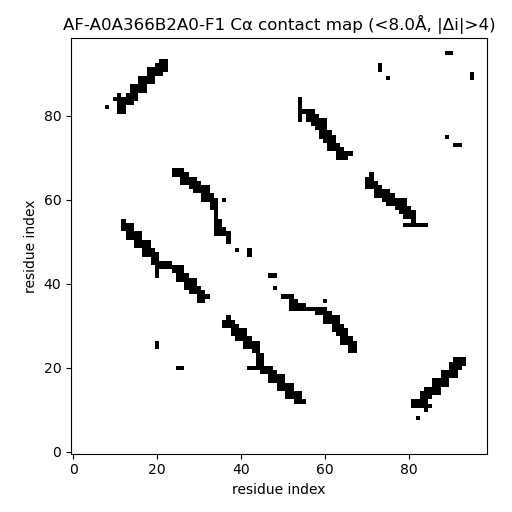ATOM 598 O O . GLY A 1 78 ? 3.041 13.081 -5.639 1.00 92.81 78 GLY A O 1
ATOM 599 N N . TYR A 1 79 ? 4.900 12.311 -4.642 1.00 93.25 79 TYR A N 1
ATOM 600 C CA . TYR A 1 79 ? 5.700 12.206 -5.861 1.00 93.25 79 TYR A CA 1
ATOM 601 C C . TYR A 1 79 ? 6.706 11.065 -5.741 1.00 93.25 79 TYR A C 1
ATOM 603 O O . TYR A 1 79 ? 7.500 11.007 -4.798 1.00 93.25 79 TYR A O 1
ATOM 611 N N . VAL A 1 80 ? 6.659 10.160 -6.708 1.00 93.88 80 VAL A N 1
ATOM 612 C CA . VAL A 1 80 ? 7.563 9.030 -6.868 1.00 93.88 80 VAL A CA 1
ATOM 613 C C . VAL A 1 80 ? 8.016 9.032 -8.324 1.00 93.88 80 VAL A C 1
ATOM 615 O O . VAL A 1 80 ? 7.181 9.064 -9.222 1.00 93.88 80 VAL A O 1
ATOM 618 N N . THR A 1 81 ? 9.328 9.012 -8.554 1.00 94.88 81 THR A N 1
ATOM 619 C CA . THR A 1 81 ? 9.918 8.861 -9.892 1.00 94.88 81 THR A CA 1
ATOM 620 C C . THR A 1 81 ? 10.750 7.588 -9.973 1.00 94.88 81 THR A C 1
ATOM 622 O O . THR A 1 81 ? 11.079 6.972 -8.951 1.00 94.88 81 THR A O 1
ATOM 625 N N . SER A 1 82 ? 11.095 7.189 -11.197 1.00 93.75 82 SER A N 1
ATOM 626 C CA . SER A 1 82 ? 11.969 6.047 -11.464 1.00 93.75 82 SER A CA 1
ATOM 627 C C . SER A 1 82 ? 13.204 6.096 -10.566 1.00 93.75 82 SER A C 1
ATOM 629 O O . SER A 1 82 ? 13.763 7.158 -10.302 1.00 93.75 82 SER A O 1
ATOM 631 N N . THR A 1 83 ? 13.650 4.935 -10.105 1.00 92.56 83 THR A N 1
ATOM 632 C CA . THR A 1 83 ? 14.765 4.742 -9.169 1.00 92.56 83 THR A CA 1
ATOM 633 C C . THR A 1 83 ? 14.543 5.191 -7.715 1.00 92.56 83 THR A C 1
ATOM 635 O O . THR A 1 83 ? 15.427 4.980 -6.886 1.00 92.56 83 THR A O 1
ATOM 638 N N . MET A 1 84 ? 13.367 5.724 -7.351 1.00 94.12 84 MET A N 1
ATOM 639 C CA . MET A 1 84 ? 13.019 6.066 -5.955 1.00 94.12 84 MET A CA 1
ATOM 640 C C . MET A 1 84 ? 12.456 4.894 -5.129 1.00 94.12 84 MET A C 1
ATOM 642 O O . MET A 1 84 ? 11.862 5.104 -4.066 1.00 94.12 84 MET A O 1
ATOM 646 N N . GLY A 1 85 ? 12.621 3.656 -5.595 1.00 92.69 85 GLY A N 1
ATOM 647 C CA . GLY A 1 85 ? 12.199 2.450 -4.895 1.00 92.69 85 GLY A CA 1
ATOM 648 C C . GLY A 1 85 ? 12.764 2.404 -3.480 1.00 92.69 85 GLY A C 1
ATOM 649 O O . GLY A 1 85 ? 13.972 2.489 -3.252 1.00 92.69 85 GLY A O 1
ATOM 650 N N . LYS A 1 86 ? 11.870 2.285 -2.500 1.00 93.19 86 LYS A N 1
ATOM 651 C CA . LYS A 1 86 ? 12.230 2.199 -1.085 1.00 93.19 86 LYS A CA 1
ATOM 652 C C . LYS A 1 86 ? 11.255 1.325 -0.318 1.00 93.19 86 LYS A C 1
ATOM 654 O O . LYS A 1 86 ? 10.150 1.024 -0.766 1.00 93.19 86 LYS A O 1
ATOM 659 N N . LYS A 1 87 ? 11.678 0.944 0.883 1.00 94.88 87 LYS A N 1
ATOM 660 C CA . LYS A 1 87 ? 10.815 0.332 1.891 1.00 94.88 87 LYS A CA 1
ATOM 661 C C . LYS A 1 87 ? 10.216 1.450 2.732 1.00 94.88 87 LYS A C 1
ATOM 663 O O . LYS A 1 87 ? 10.967 2.267 3.257 1.00 94.88 87 LYS A O 1
ATOM 668 N N . MET A 1 88 ? 8.901 1.473 2.893 1.00 94.38 88 MET A N 1
ATOM 669 C CA . MET A 1 88 ? 8.238 2.428 3.779 1.00 94.38 88 MET A CA 1
ATOM 670 C C . MET A 1 88 ? 7.077 1.788 4.533 1.00 94.38 88 MET A C 1
ATOM 672 O O . MET A 1 88 ? 6.611 0.702 4.188 1.00 94.38 88 MET A O 1
ATOM 676 N N . LYS A 1 89 ? 6.640 2.465 5.592 1.00 96.06 89 LYS A N 1
ATOM 677 C CA . LYS A 1 89 ? 5.432 2.134 6.345 1.00 96.06 89 LYS A CA 1
ATOM 678 C C . LYS A 1 89 ? 4.413 3.241 6.121 1.00 96.06 89 LYS A C 1
ATOM 680 O O . LYS A 1 89 ? 4.810 4.397 6.003 1.00 96.06 89 LYS A O 1
ATOM 685 N N . HIS A 1 90 ? 3.140 2.877 6.092 1.00 96.88 90 HIS A N 1
ATOM 686 C CA . HIS A 1 90 ? 2.037 3.822 5.985 1.00 96.88 90 HIS A CA 1
ATOM 687 C C . HIS A 1 90 ? 0.926 3.433 6.958 1.00 96.88 90 HIS A C 1
ATOM 689 O O . HIS A 1 90 ? 0.350 2.353 6.855 1.00 96.88 90 HIS A O 1
ATOM 695 N N . ASN A 1 91 ? 0.653 4.304 7.921 1.00 96.94 91 ASN A N 1
ATOM 696 C CA . ASN A 1 91 ? -0.394 4.166 8.921 1.00 96.94 91 ASN A CA 1
ATOM 697 C C . ASN A 1 91 ? -1.705 4.725 8.359 1.00 96.94 91 ASN A C 1
ATOM 699 O O . ASN A 1 91 ? -1.881 5.943 8.298 1.00 96.94 91 ASN A O 1
ATOM 703 N N . ILE A 1 92 ? -2.630 3.843 7.979 1.00 96.50 92 ILE A N 1
ATOM 704 C CA . ILE A 1 92 ? -3.922 4.241 7.413 1.00 96.50 92 ILE A CA 1
ATOM 705 C C . ILE A 1 92 ? -4.778 4.916 8.483 1.00 96.50 92 ILE A C 1
ATOM 707 O O . ILE A 1 92 ? -4.959 4.365 9.575 1.00 96.50 92 ILE A O 1
ATOM 711 N N . GLY A 1 93 ? -5.287 6.114 8.177 1.00 92.81 93 GLY A N 1
ATOM 712 C CA . GLY A 1 93 ? -6.047 6.951 9.109 1.00 92.81 93 GLY A CA 1
ATOM 713 C C . GLY A 1 93 ? -5.262 7.431 10.339 1.00 92.81 93 GLY A C 1
ATOM 714 O O . GLY A 1 93 ? -5.870 7.909 11.298 1.00 92.81 93 GLY A O 1
ATOM 715 N N . GLY A 1 94 ? -3.932 7.288 10.339 1.00 89.19 94 GLY A N 1
ATOM 716 C CA . GLY A 1 94 ? -3.039 7.682 11.427 1.00 89.19 94 GLY A CA 1
ATOM 717 C C . GLY A 1 94 ? -2.054 8.781 11.025 1.00 89.19 94 GLY A C 1
ATOM 718 O O . GLY A 1 94 ? -2.046 9.267 9.897 1.00 89.19 94 GLY A O 1
ATOM 719 N N . LYS A 1 95 ? -1.187 9.180 11.964 1.00 82.50 95 LYS A N 1
ATOM 720 C CA . LYS A 1 95 ? -0.040 10.038 11.642 1.00 82.50 95 LYS A CA 1
ATOM 721 C C . LYS A 1 95 ? 1.083 9.188 11.054 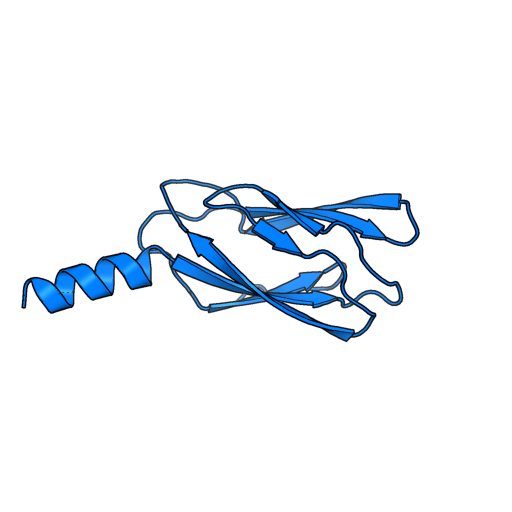1.00 82.50 95 LYS A C 1
ATOM 723 O O . LYS A 1 95 ? 1.453 8.157 11.620 1.00 82.50 95 LYS A O 1
ATOM 728 N N . ASN A 1 96 ? 1.641 9.654 9.947 1.00 80.75 96 ASN A N 1
ATOM 729 C CA . ASN A 1 96 ? 2.869 9.119 9.380 1.00 80.75 96 ASN A CA 1
ATOM 730 C C . ASN A 1 96 ? 4.042 9.997 9.811 1.00 80.75 96 ASN A C 1
ATOM 732 O O . ASN A 1 96 ? 3.908 11.217 9.893 1.00 80.75 96 ASN A O 1
ATOM 736 N N . GLU A 1 97 ? 5.178 9.379 10.130 1.00 65.38 97 GLU A N 1
ATOM 737 C CA . GLU A 1 97 ? 6.413 10.132 10.332 1.00 65.38 97 GLU A CA 1
ATOM 738 C C . GLU A 1 97 ? 6.904 10.615 8.963 1.00 65.38 97 GLU A C 1
ATOM 740 O O . GLU A 1 97 ? 7.337 9.812 8.135 1.00 65.38 97 GLU A O 1
ATOM 745 N N . GLU A 1 98 ? 6.834 11.923 8.725 1.00 52.72 98 GLU A N 1
ATOM 746 C CA . GLU A 1 98 ? 7.632 12.570 7.686 1.00 52.72 98 GLU A CA 1
ATOM 747 C C . GLU A 1 98 ? 9.083 12.589 8.188 1.00 52.72 98 GLU A C 1
ATOM 749 O O . GLU A 1 98 ? 9.430 13.360 9.084 1.00 52.72 98 GLU A O 1
ATOM 754 N N . LYS A 1 99 ? 9.916 11.674 7.683 1.00 38.38 99 LYS A N 1
ATOM 755 C CA . LYS A 1 99 ? 11.375 11.743 7.832 1.00 38.38 99 LYS A CA 1
A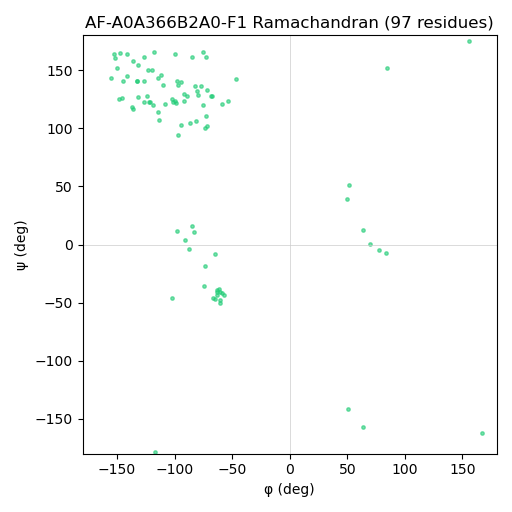TOM 756 C C . LYS A 1 99 ? 12.021 12.065 6.502 1.00 38.38 99 LYS A C 1
ATOM 758 O O . LYS A 1 99 ? 11.652 11.398 5.506 1.00 38.38 99 LYS A O 1
#

pLDDT: mean 92.76, std 8.46, range [38.38, 98.19]